Protein AF-A0A9D3Y0B1-F1 (afdb_monomer_lite)

Radius of gyration: 14.75 Å; chains: 1; bounding box: 30×32×41 Å

Organism: Dreissena polymorpha (NCBI:txid45954)

I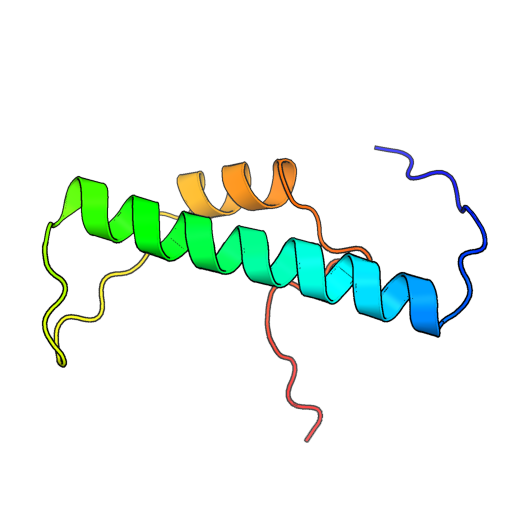nterPro domains:
  IPR046815 P2X purinoreceptor 7, intracellular domain [PF20478] (18-66)

Foldseek 3Di:
DDDPPPVDPPVRLVVLQVVLLVVLVVVQVVVCCVVPNDDDPPRDDDDDPVSNVVSCVVRPHPVNDPDDPPPD

Structure (mmCIF, N/CA/C/O backbone):
data_AF-A0A9D3Y0B1-F1
#
_entry.id   AF-A0A9D3Y0B1-F1
#
loop_
_atom_site.group_PDB
_atom_site.id
_atom_site.type_symbol
_atom_site.label_atom_id
_atom_site.label_alt_id
_atom_site.label_comp_id
_atom_site.label_asym_id
_atom_site.label_entity_id
_atom_site.label_seq_id
_atom_site.pdbx_PDB_ins_code
_atom_site.Cartn_x
_atom_site.Cartn_y
_atom_site.Cartn_z
_atom_site.occupancy
_atom_site.B_iso_or_equiv
_atom_site.auth_seq_id
_atom_site.auth_comp_id
_atom_site.auth_asym_id
_atom_site.auth_atom_id
_atom_site.pdbx_PDB_model_num
ATOM 1 N N . MET A 1 1 ? -2.868 1.992 -18.989 1.00 38.22 1 MET A N 1
ATOM 2 C CA . MET A 1 1 ? -1.654 2.795 -18.732 1.00 38.22 1 MET A CA 1
ATOM 3 C C . MET A 1 1 ? -0.476 2.018 -19.281 1.00 38.22 1 MET A C 1
ATOM 5 O O . MET A 1 1 ? -0.178 0.951 -18.766 1.00 38.22 1 MET A O 1
ATOM 9 N N . LEU A 1 2 ? 0.099 2.504 -20.377 1.00 35.50 2 LEU A N 1
ATOM 10 C CA . LEU A 1 2 ? 1.292 1.941 -21.000 1.00 35.50 2 LEU A CA 1
ATOM 11 C C . LEU A 1 2 ? 2.493 2.323 -20.128 1.00 35.50 2 LEU A C 1
ATOM 13 O O . LEU A 1 2 ? 2.921 3.474 -20.149 1.00 35.50 2 LEU A O 1
ATOM 17 N N . TYR A 1 3 ? 3.007 1.395 -19.322 1.00 45.00 3 TYR A N 1
ATOM 18 C CA . TYR A 1 3 ? 4.364 1.555 -18.813 1.00 45.00 3 TYR A CA 1
ATOM 19 C C . TYR A 1 3 ? 5.296 1.259 -19.981 1.00 45.00 3 TYR A C 1
ATOM 21 O O . TYR A 1 3 ? 5.349 0.128 -20.460 1.00 45.00 3 TYR A O 1
ATOM 29 N N . ASN A 1 4 ? 5.978 2.297 -20.473 1.00 48.25 4 ASN A N 1
ATOM 30 C CA . ASN A 1 4 ? 7.122 2.129 -21.358 1.00 48.25 4 ASN A CA 1
ATOM 31 C C . ASN A 1 4 ? 8.022 1.058 -20.739 1.00 48.25 4 ASN A C 1
ATOM 33 O O . ASN A 1 4 ? 8.421 1.193 -19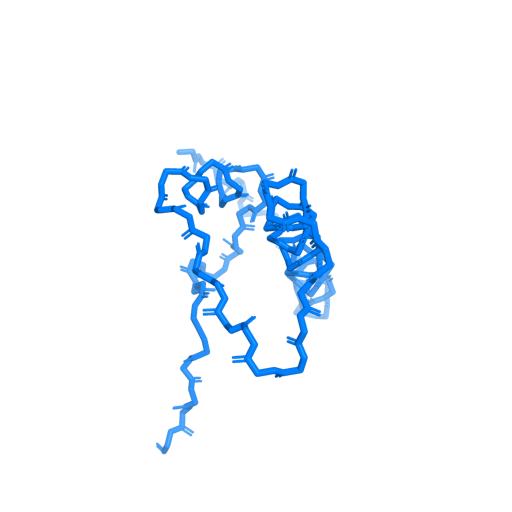.579 1.00 48.25 4 ASN A O 1
ATOM 37 N N . LYS A 1 5 ? 8.297 -0.007 -21.499 1.00 51.78 5 LYS A N 1
ATOM 38 C CA . LYS A 1 5 ? 9.330 -0.996 -21.188 1.00 51.78 5 LYS A CA 1
ATOM 39 C C . LYS A 1 5 ? 10.671 -0.260 -21.234 1.00 51.78 5 LYS A C 1
ATOM 41 O O . LYS A 1 5 ? 11.372 -0.269 -22.235 1.00 51.78 5 LYS A O 1
ATOM 46 N N . VAL A 1 6 ? 10.981 0.477 -20.176 1.00 59.97 6 VAL A N 1
ATOM 47 C CA . VAL A 1 6 ? 12.355 0.857 -19.889 1.00 59.97 6 VAL A CA 1
ATOM 48 C C . VAL A 1 6 ? 13.000 -0.448 -19.460 1.00 59.97 6 VAL A C 1
ATOM 50 O O . VAL A 1 6 ? 12.554 -1.052 -18.483 1.00 59.97 6 VAL A O 1
ATOM 53 N N . GLU A 1 7 ? 13.960 -0.933 -20.240 1.00 65.50 7 GLU A N 1
ATOM 54 C CA . GLU A 1 7 ? 14.735 -2.129 -19.916 1.00 65.50 7 GLU A CA 1
ATOM 55 C C . GLU A 1 7 ? 15.614 -1.821 -18.698 1.00 65.50 7 GLU A C 1
ATOM 57 O O . GLU A 1 7 ? 16.779 -1.450 -18.799 1.00 65.50 7 GLU A O 1
ATOM 62 N N . LEU A 1 8 ? 15.001 -1.864 -17.518 1.00 65.31 8 LEU A N 1
ATOM 63 C CA . LEU A 1 8 ? 15.683 -1.752 -16.240 1.00 65.31 8 LEU A CA 1
ATOM 64 C C . LEU A 1 8 ? 16.378 -3.084 -15.967 1.00 65.31 8 LEU A C 1
ATOM 66 O O . LEU A 1 8 ? 15.779 -4.148 -16.138 1.00 65.31 8 LEU A O 1
ATOM 70 N N . SER A 1 9 ? 17.632 -3.026 -15.519 1.00 75.44 9 SER A N 1
ATOM 71 C CA . SER A 1 9 ? 18.322 -4.219 -15.033 1.00 75.44 9 SER A CA 1
ATOM 72 C C . SER A 1 9 ? 17.548 -4.840 -13.867 1.00 75.44 9 SER A C 1
ATOM 74 O O . SER A 1 9 ? 16.838 -4.141 -13.138 1.00 75.44 9 SER A O 1
ATOM 76 N N . HIS A 1 10 ? 17.686 -6.155 -13.685 1.00 75.12 10 HIS A N 1
ATOM 77 C CA . HIS A 1 10 ? 16.959 -6.900 -12.655 1.00 75.12 10 HIS A CA 1
ATOM 78 C C . HIS A 1 10 ? 17.096 -6.258 -11.265 1.00 75.12 10 HIS A C 1
ATOM 80 O O . HIS A 1 10 ? 16.087 -5.988 -10.617 1.00 75.12 10 HIS A O 1
ATOM 86 N N . ASP A 1 11 ? 18.318 -5.890 -10.871 1.00 79.94 11 ASP A N 1
ATOM 87 C CA . ASP A 1 11 ? 18.579 -5.222 -9.592 1.00 79.94 11 ASP A CA 1
ATOM 88 C C . ASP A 1 11 ? 17.773 -3.923 -9.453 1.00 79.94 11 ASP A C 1
ATOM 90 O O . ASP A 1 11 ? 17.126 -3.687 -8.435 1.00 79.94 11 ASP A O 1
ATOM 94 N N . GLN A 1 12 ? 17.735 -3.091 -10.500 1.00 76.81 12 GLN A N 1
ATOM 95 C CA . GLN A 1 12 ? 16.978 -1.836 -10.489 1.00 76.81 12 GLN A CA 1
ATOM 96 C C . GLN A 1 12 ? 15.466 -2.076 -10.378 1.00 76.81 12 GLN A C 1
ATOM 98 O O . GLN A 1 12 ? 14.780 -1.333 -9.674 1.00 76.81 12 GLN A O 1
ATOM 103 N N . VAL A 1 13 ? 14.935 -3.119 -11.024 1.00 76.50 13 VAL A N 1
ATOM 104 C CA 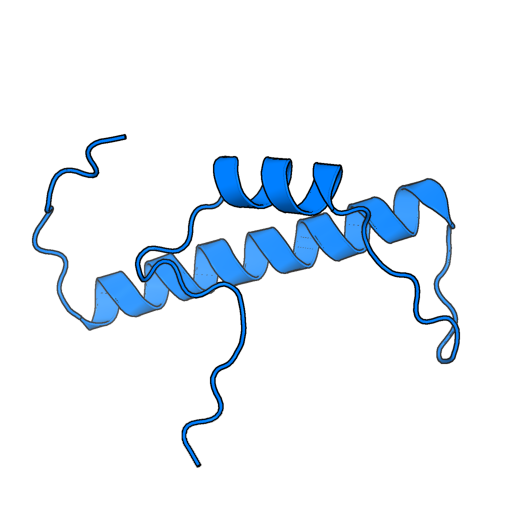. VAL A 1 13 ? 13.520 -3.509 -10.900 1.00 76.50 13 VAL A CA 1
ATOM 105 C C . VAL A 1 13 ? 13.188 -3.891 -9.457 1.00 76.50 13 VAL A C 1
ATOM 107 O O . VAL A 1 13 ? 12.182 -3.414 -8.927 1.00 76.50 13 VAL A O 1
ATOM 110 N N . VAL A 1 14 ? 14.050 -4.681 -8.809 1.00 79.31 14 VAL A N 1
ATOM 111 C CA . VAL A 1 14 ? 13.876 -5.109 -7.412 1.00 79.31 14 VAL A CA 1
ATOM 112 C C . VAL A 1 14 ? 13.872 -3.900 -6.471 1.00 79.31 14 VAL A C 1
ATOM 114 O O . VAL A 1 14 ? 12.904 -3.699 -5.738 1.00 79.31 14 VAL A O 1
ATOM 117 N N . TYR A 1 15 ? 14.874 -3.017 -6.560 1.00 81.94 15 TYR A N 1
ATOM 118 C CA . TYR A 1 15 ? 14.942 -1.807 -5.727 1.00 81.94 15 TYR A CA 1
ATOM 119 C C . TYR A 1 15 ? 13.717 -0.894 -5.896 1.00 81.94 15 TYR A C 1
ATOM 121 O O . TYR A 1 15 ? 13.167 -0.359 -4.924 1.00 81.94 15 TYR A O 1
ATOM 129 N N . VAL A 1 16 ? 13.267 -0.683 -7.136 1.00 82.62 16 VAL A N 1
ATOM 130 C CA . VAL A 1 16 ? 12.098 0.162 -7.414 1.00 82.62 16 VAL A CA 1
ATOM 131 C C . VAL A 1 16 ? 10.812 -0.480 -6.885 1.00 82.62 16 VAL A C 1
ATOM 133 O O . VAL A 1 16 ? 9.947 0.233 -6.368 1.00 82.62 16 VAL A O 1
ATOM 136 N N . GLU A 1 17 ? 10.667 -1.801 -6.976 1.00 83.25 17 GLU A N 1
ATOM 137 C CA . GLU A 1 17 ? 9.497 -2.489 -6.428 1.00 83.25 17 GLU A CA 1
ATOM 138 C C . GLU A 1 17 ? 9.480 -2.433 -4.898 1.00 83.25 17 GLU A C 1
ATOM 140 O O . GLU A 1 17 ? 8.457 -2.064 -4.315 1.00 83.25 17 GLU A O 1
ATOM 145 N N . ASP A 1 18 ? 10.615 -2.684 -4.246 1.00 84.56 18 ASP A N 1
ATOM 146 C CA . ASP A 1 18 ? 10.731 -2.650 -2.787 1.00 84.56 18 ASP A CA 1
ATOM 147 C C . ASP A 1 18 ? 10.464 -1.257 -2.214 1.00 84.56 18 ASP A C 1
ATOM 149 O O . ASP A 1 18 ? 9.734 -1.102 -1.230 1.00 84.56 18 ASP A O 1
ATOM 153 N N . THR A 1 19 ? 10.970 -0.206 -2.862 1.00 87.75 19 THR A N 1
ATOM 154 C CA . THR A 1 19 ? 10.703 1.176 -2.433 1.00 87.75 19 THR A CA 1
AT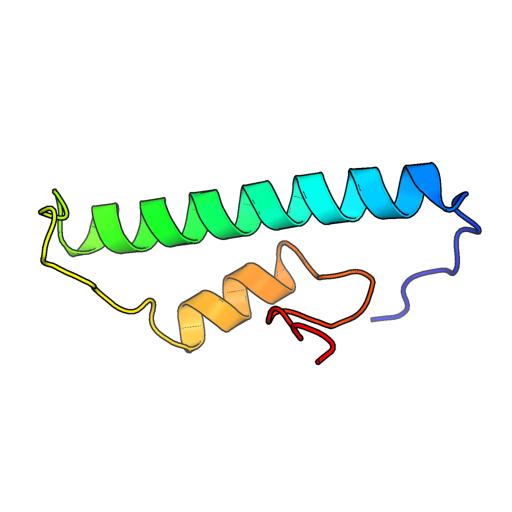OM 155 C C . THR A 1 19 ? 9.226 1.550 -2.574 1.00 87.75 19 THR A C 1
ATOM 157 O O . THR A 1 19 ? 8.658 2.197 -1.686 1.00 87.75 19 THR A O 1
ATOM 160 N N . LYS A 1 20 ? 8.558 1.140 -3.660 1.00 88.62 20 LYS A N 1
ATOM 161 C CA . LYS A 1 20 ? 7.110 1.352 -3.832 1.00 88.62 20 LYS A CA 1
ATOM 162 C C . LYS A 1 20 ? 6.300 0.524 -2.840 1.00 88.62 20 LYS A C 1
ATOM 164 O O . LYS A 1 20 ? 5.352 1.047 -2.253 1.00 88.62 20 LYS A O 1
ATOM 169 N N . ARG A 1 21 ? 6.690 -0.727 -2.601 1.00 87.00 21 ARG A N 1
ATOM 170 C CA . ARG A 1 21 ? 6.094 -1.612 -1.596 1.00 87.00 21 ARG A CA 1
ATOM 171 C C . ARG A 1 21 ? 6.184 -1.002 -0.201 1.00 87.00 21 ARG A C 1
ATOM 173 O O . ARG A 1 21 ? 5.168 -0.920 0.489 1.00 87.00 21 ARG A O 1
ATOM 180 N N . TYR A 1 22 ? 7.352 -0.493 0.183 1.00 90.31 22 TYR A N 1
ATOM 181 C CA . TYR A 1 22 ? 7.541 0.217 1.446 1.00 90.31 22 TYR A CA 1
ATOM 182 C C . TYR A 1 22 ? 6.578 1.406 1.580 1.00 90.31 22 TYR A C 1
ATOM 184 O O . TYR A 1 22 ? 5.876 1.530 2.586 1.00 90.31 22 TYR A O 1
ATOM 192 N N . LYS A 1 23 ? 6.463 2.236 0.533 1.00 91.44 23 LYS A N 1
ATOM 193 C CA . LYS A 1 23 ? 5.518 3.366 0.505 1.00 91.44 23 LYS A CA 1
ATOM 194 C C . LYS A 1 23 ? 4.062 2.911 0.652 1.00 91.44 23 LYS A C 1
ATOM 196 O O . LYS A 1 23 ? 3.334 3.514 1.436 1.00 91.44 23 LYS A O 1
ATOM 201 N N . ARG A 1 24 ? 3.638 1.834 -0.026 1.00 90.62 24 ARG A N 1
ATOM 202 C CA . ARG A 1 24 ? 2.285 1.258 0.134 1.00 90.62 24 ARG A CA 1
ATOM 203 C C . ARG A 1 24 ? 2.007 0.885 1.591 1.00 90.62 24 ARG A C 1
ATOM 205 O O . ARG A 1 24 ? 1.012 1.335 2.154 1.00 90.62 24 ARG A O 1
ATOM 212 N N . HIS A 1 25 ? 2.912 0.134 2.222 1.00 88.62 25 HIS A N 1
ATOM 213 C CA . HIS A 1 25 ? 2.759 -0.284 3.619 1.00 88.62 25 HIS A CA 1
ATOM 214 C C . HIS A 1 25 ? 2.728 0.893 4.598 1.00 88.62 25 HIS A C 1
ATOM 216 O O . HIS A 1 25 ? 1.944 0.868 5.550 1.00 88.62 25 HIS A O 1
ATOM 222 N N . ALA A 1 26 ? 3.534 1.930 4.365 1.00 91.81 26 ALA A N 1
ATOM 223 C CA . ALA A 1 26 ? 3.504 3.139 5.179 1.00 91.81 26 ALA A CA 1
ATOM 224 C C . ALA A 1 26 ? 2.134 3.833 5.100 1.00 91.81 26 ALA A C 1
ATOM 226 O O . ALA A 1 26 ? 1.553 4.157 6.136 1.00 91.81 26 ALA A O 1
ATOM 227 N N . VAL A 1 27 ? 1.578 3.986 3.893 1.00 92.94 27 VAL A N 1
ATOM 228 C CA . VAL A 1 27 ? 0.267 4.627 3.702 1.00 92.94 27 VAL A CA 1
ATOM 229 C C . VAL A 1 27 ? -0.871 3.778 4.271 1.00 92.94 27 VAL A C 1
ATOM 231 O O . VAL A 1 27 ? -1.785 4.335 4.874 1.00 92.94 27 VAL A O 1
ATOM 234 N N . TYR A 1 28 ? -0.811 2.444 4.166 1.00 90.06 28 TYR A N 1
ATOM 235 C CA . TYR A 1 28 ? -1.775 1.570 4.846 1.00 90.06 28 TYR A CA 1
ATOM 236 C C . TYR A 1 28 ? -1.789 1.840 6.351 1.00 90.06 28 TYR A C 1
ATOM 238 O O . TYR A 1 28 ? -2.843 2.135 6.906 1.00 90.06 28 TYR A O 1
ATOM 246 N N . ARG A 1 29 ? -0.621 1.829 7.004 1.00 88.12 29 ARG A N 1
ATOM 247 C CA . ARG A 1 29 ? -0.515 2.092 8.448 1.00 88.12 29 ARG A CA 1
ATOM 248 C C . ARG A 1 29 ? -1.021 3.483 8.821 1.00 88.12 29 ARG A C 1
ATOM 250 O O . ARG A 1 29 ? -1.755 3.609 9.793 1.00 88.12 29 ARG A O 1
ATOM 257 N N . GLN A 1 30 ? -0.668 4.506 8.042 1.00 89.69 30 GLN A N 1
ATOM 258 C CA . GLN A 1 30 ? -1.130 5.878 8.268 1.00 89.69 30 GLN A CA 1
ATOM 259 C C . GLN A 1 30 ? -2.649 6.009 8.155 1.00 89.69 30 GLN A C 1
ATOM 261 O O . GLN A 1 30 ? -3.256 6.689 8.974 1.00 89.69 30 GLN A O 1
ATOM 266 N N . ASN A 1 31 ? -3.266 5.350 7.172 1.00 90.31 31 ASN A N 1
ATOM 267 C CA . ASN A 1 31 ? -4.712 5.390 6.977 1.00 90.31 31 ASN A CA 1
ATOM 268 C C . ASN A 1 31 ? -5.438 4.776 8.184 1.00 90.31 31 ASN A C 1
ATOM 270 O O . ASN A 1 31 ? -6.292 5.417 8.794 1.00 90.31 31 ASN A O 1
ATOM 274 N N . VAL A 1 32 ? -5.013 3.582 8.602 1.00 88.19 32 VAL A N 1
ATOM 275 C CA . VAL A 1 32 ? -5.605 2.909 9.764 1.00 88.19 32 VAL A CA 1
ATOM 276 C C . VAL A 1 32 ? -5.380 3.711 11.052 1.00 88.19 32 VAL A C 1
ATOM 278 O O . VAL A 1 32 ? -6.311 3.871 11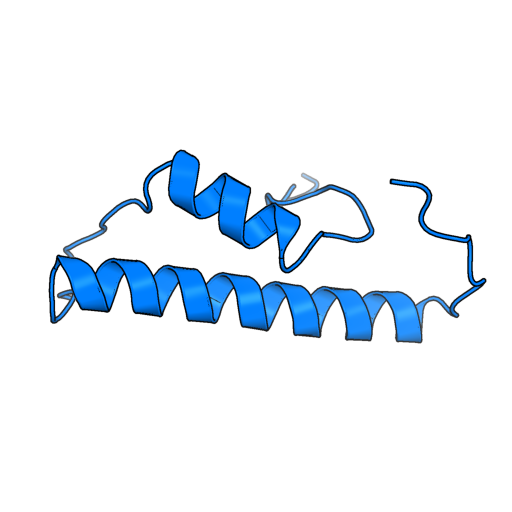.838 1.00 88.19 32 VAL A O 1
ATOM 281 N N . PHE A 1 33 ? -4.182 4.270 11.245 1.00 87.00 33 PHE A N 1
ATOM 282 C CA . PHE A 1 33 ? -3.874 5.117 12.399 1.00 87.00 33 PHE A CA 1
ATOM 283 C C . PHE A 1 33 ? -4.696 6.413 12.416 1.00 87.00 33 PHE A C 1
ATOM 285 O O . PHE A 1 33 ? -5.155 6.834 13.471 1.00 87.00 33 PHE A O 1
ATOM 292 N N . GLY A 1 34 ? -4.916 7.041 11.259 1.00 84.94 34 GLY A N 1
ATOM 293 C CA . GLY A 1 34 ? -5.705 8.268 11.155 1.00 84.94 34 GLY A CA 1
ATOM 294 C C . GLY A 1 34 ? -7.188 8.067 11.478 1.00 84.94 34 GLY A C 1
ATOM 295 O O . GLY A 1 34 ? -7.796 8.939 12.088 1.00 84.94 34 GLY A O 1
ATOM 296 N N . ILE A 1 35 ? -7.764 6.919 11.106 1.00 87.06 35 ILE A N 1
ATOM 297 C CA . ILE A 1 35 ? -9.183 6.615 11.354 1.00 87.06 35 ILE A CA 1
ATOM 298 C C . ILE A 1 35 ? -9.406 6.093 12.779 1.00 87.06 35 ILE A C 1
ATOM 300 O O . ILE A 1 35 ? -10.386 6.458 13.424 1.00 87.06 35 ILE A O 1
ATOM 304 N N . HIS A 1 36 ? -8.527 5.215 13.266 1.00 84.94 36 HIS A N 1
ATOM 305 C CA . HIS A 1 36 ? -8.757 4.460 14.502 1.00 84.94 36 HIS A CA 1
ATOM 306 C C . HIS A 1 36 ? -7.853 4.874 15.671 1.00 84.94 36 HIS A C 1
ATOM 308 O O . HIS A 1 36 ? -8.068 4.425 16.795 1.00 84.94 36 HIS A O 1
ATOM 314 N N . GLY A 1 37 ? -6.851 5.723 15.445 1.00 82.94 37 GLY A N 1
ATOM 315 C CA . GLY A 1 37 ? -5.863 6.085 16.457 1.00 82.94 37 GLY A CA 1
ATOM 316 C C . GLY A 1 37 ? -4.851 4.965 16.713 1.00 82.94 37 GLY A C 1
ATOM 317 O O . GLY A 1 37 ? -4.406 4.274 15.796 1.00 82.94 37 GLY A O 1
ATOM 318 N N . ARG A 1 38 ? -4.428 4.798 17.972 1.00 77.75 38 ARG A N 1
ATOM 319 C CA . ARG A 1 38 ? -3.405 3.806 18.343 1.00 77.75 38 ARG A CA 1
ATOM 320 C C . ARG A 1 38 ? -3.932 2.384 18.156 1.00 77.75 38 ARG A C 1
ATOM 322 O O . ARG A 1 38 ? -4.782 1.935 18.917 1.00 77.75 38 ARG A O 1
ATOM 329 N N . LEU A 1 39 ? -3.344 1.661 17.207 1.00 72.75 39 LEU A N 1
ATOM 330 C CA . LEU A 1 39 ? -3.546 0.224 17.071 1.00 72.75 39 LEU A CA 1
ATOM 331 C C . LEU A 1 39 ? -2.846 -0.499 18.222 1.00 72.75 39 LEU A C 1
ATOM 333 O O . LEU A 1 39 ? -1.632 -0.377 18.396 1.00 72.75 39 LEU A O 1
ATOM 337 N N . 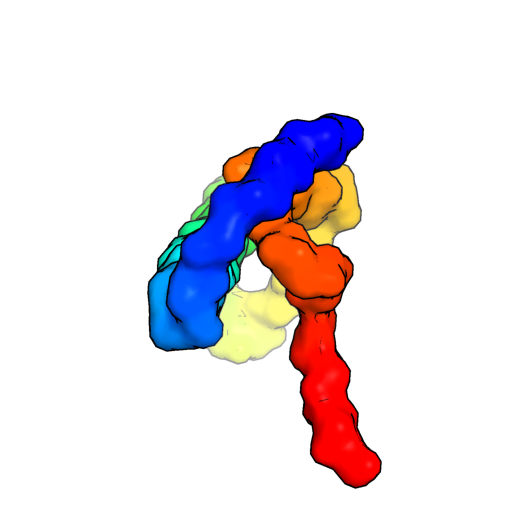GLN A 1 40 ? -3.622 -1.224 19.022 1.00 72.56 40 GLN A N 1
ATOM 338 C CA . GLN A 1 40 ? -3.087 -2.107 20.054 1.00 72.56 40 GLN A CA 1
ATOM 339 C C . GLN A 1 40 ? -2.545 -3.393 19.418 1.00 72.56 40 GLN A C 1
ATOM 341 O O . GLN A 1 40 ? -2.872 -3.720 18.279 1.00 72.56 40 GLN A O 1
ATOM 346 N N . ARG A 1 41 ? -1.720 -4.134 20.166 1.00 72.56 41 ARG A N 1
ATOM 347 C CA . ARG A 1 41 ? -1.050 -5.365 19.709 1.00 72.56 41 ARG A CA 1
ATOM 348 C C . ARG A 1 41 ? -2.014 -6.403 19.107 1.00 72.56 41 ARG A C 1
ATOM 350 O O . ARG A 1 41 ? -1.621 -7.097 18.172 1.00 72.56 41 ARG A O 1
ATOM 357 N N . ASP A 1 42 ? -3.256 -6.436 19.589 1.00 76.50 42 ASP A N 1
ATOM 358 C CA . ASP A 1 42 ? -4.280 -7.401 19.171 1.00 76.50 42 ASP A CA 1
ATOM 359 C C . ASP A 1 42 ? -5.423 -6.783 18.339 1.00 76.50 42 ASP A C 1
ATOM 361 O O . ASP A 1 42 ? -6.304 -7.507 17.881 1.00 76.50 42 ASP A O 1
ATOM 365 N N . ASP A 1 43 ? -5.404 -5.468 18.071 1.00 72.12 43 ASP A N 1
ATOM 366 C CA . ASP A 1 43 ? -6.406 -4.829 17.203 1.00 72.12 43 ASP A CA 1
ATOM 367 C C . ASP A 1 43 ? -5.915 -4.815 15.747 1.00 72.12 43 ASP A C 1
ATOM 369 O O . ASP A 1 43 ? -5.223 -3.898 15.292 1.00 72.12 43 ASP A O 1
ATOM 373 N N . ARG A 1 44 ? -6.260 -5.874 15.006 1.00 74.88 44 ARG A N 1
ATOM 374 C CA . ARG A 1 44 ? -5.995 -5.978 13.565 1.00 74.88 44 ARG A CA 1
ATOM 375 C C . ARG A 1 44 ? -7.148 -5.366 12.775 1.00 74.88 44 ARG A C 1
ATOM 377 O O . ARG A 1 44 ? -8.141 -6.024 12.475 1.00 74.88 44 ARG A O 1
ATOM 384 N N . ARG A 1 45 ? -6.986 -4.105 12.382 1.00 81.62 45 ARG A N 1
ATOM 385 C CA . ARG A 1 45 ? -7.925 -3.402 11.495 1.00 81.62 45 ARG A CA 1
ATOM 386 C C . ARG A 1 45 ? -7.569 -3.624 10.028 1.00 81.62 45 ARG A C 1
ATOM 388 O O . ARG A 1 45 ? -6.397 -3.638 9.651 1.00 81.62 45 ARG A O 1
ATOM 395 N N . THR A 1 46 ? -8.598 -3.727 9.194 1.00 83.19 46 THR A N 1
ATOM 396 C CA . THR A 1 46 ? -8.449 -3.872 7.742 1.00 83.19 46 THR A CA 1
ATOM 397 C C . THR A 1 46 ? -8.589 -2.516 7.056 1.00 83.19 46 THR A C 1
ATOM 399 O O . THR A 1 46 ? -9.479 -1.736 7.388 1.00 83.19 46 THR A O 1
ATOM 402 N N . VAL A 1 47 ? -7.726 -2.237 6.077 1.00 86.56 47 VAL A N 1
ATOM 403 C CA . VAL A 1 47 ? -7.854 -1.049 5.220 1.00 86.56 47 VAL A CA 1
ATOM 404 C C . VAL A 1 47 ? -9.027 -1.257 4.253 1.00 86.56 47 VAL A C 1
ATOM 406 O O . VAL A 1 47 ? -9.075 -2.298 3.594 1.00 86.56 47 VAL A O 1
ATOM 409 N N . PRO A 1 48 ? -9.944 -0.288 4.095 1.00 87.88 48 PRO A N 1
ATOM 410 C CA . PRO A 1 48 ? -11.036 -0.401 3.134 1.00 87.88 48 PRO A CA 1
ATOM 411 C C . PRO A 1 48 ? -10.538 -0.644 1.702 1.00 87.88 48 PRO A C 1
ATOM 413 O O . PRO A 1 48 ? -9.556 -0.041 1.260 1.00 87.88 48 PRO A O 1
ATOM 416 N N . ALA A 1 49 ? -11.260 -1.465 0.934 1.00 86.62 49 ALA A N 1
ATOM 417 C CA . ALA A 1 49 ? -10.869 -1.833 -0.432 1.00 86.62 49 ALA A CA 1
ATOM 418 C C . ALA A 1 49 ? -10.720 -0.618 -1.369 1.00 86.62 49 ALA A C 1
ATOM 420 O O . ALA A 1 49 ? -9.826 -0.585 -2.218 1.00 86.62 49 ALA A O 1
ATOM 421 N N . CYS A 1 50 ? -11.549 0.417 -1.190 1.00 87.81 50 CYS A N 1
ATOM 422 C CA . CYS A 1 50 ? -11.444 1.662 -1.952 1.00 87.81 50 CYS A CA 1
ATOM 423 C C . CYS A 1 50 ? -10.105 2.380 -1.706 1.00 87.81 50 CYS A C 1
ATOM 425 O O . CYS A 1 50 ? -9.465 2.838 -2.654 1.00 87.81 50 CYS A O 1
ATOM 427 N N . CYS A 1 51 ? -9.639 2.410 -0.454 1.00 88.69 51 CYS A N 1
ATOM 428 C CA . CYS A 1 51 ? -8.351 2.981 -0.081 1.00 88.69 51 CYS A CA 1
ATOM 429 C C . CYS A 1 51 ? -7.195 2.147 -0.637 1.00 88.69 51 CYS A C 1
ATOM 431 O O . CYS A 1 51 ? -6.247 2.715 -1.174 1.00 88.69 51 CYS A O 1
ATOM 433 N N . VAL A 1 52 ? -7.288 0.813 -0.581 1.00 89.06 52 VAL A N 1
ATOM 434 C CA . VAL A 1 52 ? -6.283 -0.078 -1.184 1.00 89.06 52 VAL A CA 1
ATOM 435 C C . VAL A 1 52 ? -6.143 0.205 -2.679 1.00 89.06 52 VAL A C 1
ATOM 437 O O . VAL A 1 52 ? -5.030 0.430 -3.149 1.00 89.06 52 VAL A O 1
ATOM 440 N N . LYS A 1 53 ? -7.260 0.292 -3.412 1.00 89.12 53 LYS A N 1
ATOM 441 C CA . LYS A 1 53 ? -7.256 0.583 -4.853 1.00 89.12 53 LYS A CA 1
ATOM 442 C C . LYS A 1 53 ? -6.621 1.940 -5.168 1.00 89.12 53 LYS A C 1
ATOM 444 O O . LYS A 1 53 ? -5.795 2.026 -6.074 1.00 89.12 53 LYS A O 1
ATOM 449 N N . ALA A 1 54 ? -6.961 2.984 -4.413 1.00 90.00 54 ALA A N 1
ATOM 450 C CA . ALA A 1 54 ? -6.367 4.311 -4.587 1.00 90.00 54 ALA A CA 1
ATOM 451 C C . ALA A 1 54 ? -4.845 4.303 -4.343 1.00 90.00 54 ALA A C 1
ATOM 453 O O . ALA A 1 54 ? -4.082 4.887 -5.115 1.00 90.00 54 ALA A O 1
ATOM 454 N N . ILE A 1 55 ? -4.391 3.591 -3.308 1.00 90.38 55 ILE A N 1
ATOM 455 C CA . ILE A 1 55 ? -2.966 3.448 -2.978 1.00 90.38 55 ILE A CA 1
ATOM 456 C C . ILE A 1 55 ? -2.229 2.661 -4.068 1.00 90.38 55 ILE A C 1
ATOM 458 O O . ILE A 1 55 ? -1.125 3.051 -4.446 1.00 90.38 55 ILE A O 1
ATOM 462 N N . SER A 1 56 ? -2.839 1.613 -4.625 1.00 87.38 56 SER A N 1
ATOM 463 C CA . SER A 1 56 ? -2.258 0.829 -5.722 1.00 87.38 56 SER A CA 1
ATOM 464 C C . SER A 1 56 ? -2.161 1.615 -7.029 1.00 87.38 56 SER A C 1
ATOM 466 O O . SER A 1 56 ? -1.190 1.456 -7.758 1.00 87.38 56 SER A O 1
ATOM 468 N N . ILE A 1 57 ? -3.108 2.516 -7.315 1.00 89.50 57 ILE A N 1
ATOM 469 C CA . ILE A 1 57 ? -2.999 3.441 -8.457 1.00 89.50 57 ILE A CA 1
ATOM 470 C C . ILE A 1 57 ? -1.829 4.415 -8.250 1.00 89.50 57 ILE A C 1
ATOM 472 O O . ILE A 1 57 ? -1.111 4.737 -9.195 1.00 89.50 57 ILE A O 1
ATOM 476 N N . ARG A 1 58 ? -1.615 4.881 -7.012 1.00 89.69 58 ARG A N 1
ATOM 477 C CA . ARG A 1 58 ? -0.543 5.831 -6.679 1.00 89.69 58 ARG A CA 1
ATOM 478 C C . ARG A 1 58 ? 0.846 5.187 -6.653 1.00 89.69 58 ARG A C 1
ATOM 480 O O . ARG A 1 58 ? 1.814 5.821 -7.068 1.00 89.69 58 ARG A O 1
ATOM 487 N N . TYR A 1 59 ? 0.942 3.955 -6.164 1.00 88.88 59 TYR A N 1
ATOM 488 C CA . TYR A 1 59 ? 2.182 3.186 -6.045 1.00 88.88 59 TYR A CA 1
ATOM 489 C C . TYR A 1 59 ? 2.003 1.802 -6.680 1.00 88.88 59 TYR A C 1
ATOM 491 O O . TYR A 1 59 ? 1.906 0.802 -5.961 1.00 88.88 59 TYR A O 1
ATOM 499 N N . PRO A 1 60 ? 1.953 1.724 -8.017 1.00 85.69 60 PRO A N 1
ATOM 500 C CA . PRO A 1 60 ? 1.679 0.473 -8.706 1.00 85.69 60 PRO A CA 1
ATOM 501 C C . PRO A 1 60 ? 2.845 -0.500 -8.573 1.00 85.69 60 PRO A C 1
ATOM 503 O O . PRO A 1 60 ? 4.010 -0.093 -8.580 1.00 85.69 60 PRO A O 1
ATOM 506 N N . SER A 1 61 ? 2.511 -1.781 -8.452 1.00 83.94 61 SER A N 1
ATOM 507 C CA . SER A 1 61 ? 3.477 -2.867 -8.563 1.00 83.94 61 SER A CA 1
ATOM 508 C C . SER A 1 61 ? 3.893 -3.049 -10.020 1.00 83.94 61 SER A C 1
ATOM 510 O O . SER A 1 61 ? 3.049 -3.010 -10.915 1.00 83.94 61 SER A O 1
ATOM 512 N N . LEU A 1 62 ? 5.190 -3.239 -10.250 1.00 77.69 62 LEU A N 1
ATOM 513 C CA . LEU A 1 62 ? 5.773 -3.523 -11.558 1.00 77.69 62 LEU A CA 1
ATOM 514 C C . LEU A 1 62 ? 5.358 -4.902 -12.081 1.00 77.69 62 LEU A C 1
ATOM 516 O O . LEU A 1 62 ? 5.148 -5.057 -13.280 1.00 77.69 62 LEU A O 1
ATOM 520 N N . THR A 1 63 ? 5.203 -5.880 -11.189 1.00 74.88 63 THR A N 1
ATOM 521 C CA . THR A 1 63 ? 4.796 -7.255 -11.521 1.00 74.88 63 THR A CA 1
ATOM 522 C C . THR A 1 63 ? 3.283 -7.451 -11.473 1.00 74.88 63 THR A C 1
ATOM 524 O O . THR A 1 63 ? 2.781 -8.480 -11.906 1.00 74.88 63 THR A O 1
ATOM 527 N N . GLY A 1 64 ? 2.536 -6.472 -10.950 1.00 69.62 64 GLY A N 1
ATOM 528 C CA . GLY A 1 64 ? 1.089 -6.579 -10.751 1.00 69.62 64 GLY A CA 1
ATOM 529 C C . GLY A 1 64 ? 0.688 -7.455 -9.559 1.00 69.62 64 GLY A C 1
ATOM 530 O O . GLY A 1 64 ? -0.499 -7.520 -9.237 1.00 69.62 64 GLY A O 1
ATOM 531 N N . ASN A 1 65 ? 1.658 -8.050 -8.862 1.00 72.56 65 ASN A N 1
ATOM 532 C CA . ASN A 1 65 ? 1.432 -8.861 -7.674 1.00 72.56 65 ASN A CA 1
ATOM 533 C C . ASN A 1 65 ? 1.429 -7.969 -6.427 1.00 72.56 65 ASN A C 1
ATOM 535 O O . ASN A 1 65 ? 2.444 -7.405 -6.021 1.00 72.56 65 ASN A O 1
ATOM 539 N N . TYR A 1 66 ? 0.253 -7.830 -5.815 1.00 71.12 66 TYR A N 1
ATOM 540 C CA . TYR A 1 66 ? 0.057 -7.058 -4.580 1.00 71.12 66 TYR A CA 1
ATOM 541 C C . TYR A 1 66 ? -0.050 -7.942 -3.329 1.00 71.12 66 TYR A C 1
ATOM 543 O O . TYR A 1 66 ? -0.155 -7.418 -2.220 1.00 71.12 66 TYR A O 1
ATOM 551 N N . LEU A 1 67 ? -0.017 -9.263 -3.512 1.00 62.66 67 LEU A N 1
ATOM 552 C CA . LEU A 1 67 ? 0.008 -10.278 -2.464 1.00 62.66 67 LEU A CA 1
ATOM 553 C C . LEU A 1 67 ? 1.316 -11.065 -2.565 1.00 62.66 67 LEU A C 1
ATOM 555 O O . LEU A 1 67 ? 1.853 -11.228 -3.661 1.00 62.66 67 LEU A O 1
ATOM 559 N N . PHE A 1 68 ? 1.806 -11.547 -1.425 1.00 48.91 68 PHE A N 1
ATOM 560 C CA . PHE A 1 68 ? 2.837 -12.578 -1.397 1.00 48.91 68 PHE A CA 1
ATOM 561 C C . PHE A 1 68 ? 2.211 -13.849 -1.967 1.00 48.91 68 PHE A C 1
ATOM 563 O O . PHE A 1 68 ? 1.256 -14.370 -1.395 1.00 48.91 68 PHE A O 1
ATOM 570 N N . GLN A 1 69 ? 2.686 -14.296 -3.124 1.00 44.19 69 GLN A N 1
ATOM 571 C CA . GLN A 1 69 ? 2.660 -15.719 -3.415 1.00 44.19 69 GLN A CA 1
ATOM 572 C C . GLN A 1 69 ? 3.906 -16.254 -2.725 1.00 44.19 69 GLN A C 1
ATOM 574 O O . GLN A 1 69 ? 5.017 -15.980 -3.172 1.00 44.19 69 GLN A O 1
ATOM 579 N N . ASP A 1 70 ? 3.715 -16.905 -1.583 1.00 44.97 70 ASP A N 1
ATOM 580 C CA . ASP A 1 70 ? 4.703 -17.871 -1.135 1.00 44.97 70 ASP A CA 1
ATOM 581 C C . ASP A 1 70 ? 4.623 -18.990 -2.183 1.00 44.97 70 ASP A C 1
ATOM 583 O O . ASP A 1 70 ? 3.595 -19.657 -2.304 1.00 44.97 70 ASP A O 1
ATOM 587 N N . GLU A 1 71 ? 5.621 -19.069 -3.063 1.00 43.69 71 GLU A N 1
ATOM 588 C CA . GLU A 1 71 ? 5.796 -20.240 -3.919 1.00 43.69 71 GLU A CA 1
ATOM 589 C C . GLU A 1 71 ? 6.100 -21.416 -2.980 1.00 43.69 71 GLU A C 1
ATOM 591 O O . GLU A 1 71 ? 7.166 -21.458 -2.364 1.00 43.69 71 GLU A O 1
ATOM 596 N N . GLU A 1 72 ? 5.106 -22.289 -2.796 1.00 35.97 72 GLU A N 1
ATOM 597 C CA . GLU A 1 72 ? 5.225 -23.589 -2.123 1.00 35.97 72 GLU A CA 1
ATOM 598 C C . GLU A 1 72 ? 5.864 -24.622 -3.059 1.00 35.97 72 GLU A C 1
ATOM 600 O O . GLU A 1 72 ? 5.465 -24.670 -4.250 1.00 35.97 72 GLU A O 1
#

Secondary structure (DSSP, 8-state):
---------HHHHHHHHHHHHHHHHHHHHHHHHHHH-S--TT--PPPPHHHHHHHHHHS--SSS--S-----

Sequence (72 aa):
MLYNKVELSHDQVVYVEDTKRYKRHAVYRQNVFGIHGRLQRDDRRTVPACCVKAISIRYPSLTGNYLFQDEE

pLDDT: mean 76.93, std 15.42, range [35.5, 92.94]